Protein AF-A0AAN6XEC2-F1 (afdb_monomer)

Radius of gyration: 25.08 Å; Cα contacts (8 Å, |Δi|>4): 169; chains: 1; bounding box: 63×30×64 Å

Mean predicted aligned error: 12.64 Å

pLDDT: mean 86.91, std 15.1, range [38.84, 98.56]

Structure (mmCIF, N/CA/C/O backbone):
data_AF-A0AAN6XEC2-F1
#
_entry.id   AF-A0AAN6XEC2-F1
#
loop_
_atom_site.group_PDB
_atom_site.id
_atom_site.type_symbol
_atom_site.label_atom_id
_atom_site.label_alt_id
_atom_site.label_comp_id
_atom_site.label_asym_id
_atom_site.label_entity_id
_atom_site.label_seq_id
_atom_site.pdbx_PDB_ins_code
_atom_site.Cartn_x
_atom_site.Cartn_y
_atom_site.Cartn_z
_atom_site.occupancy
_atom_site.B_iso_or_equiv
_atom_site.auth_seq_id
_atom_site.auth_comp_id
_atom_site.auth_asym_id
_atom_site.auth_atom_id
_atom_site.pdbx_PDB_model_num
ATOM 1 N N . MET A 1 1 ? 3.730 6.482 34.274 1.00 47.56 1 MET A N 1
ATOM 2 C CA . MET A 1 1 ? 4.692 6.179 33.190 1.00 47.56 1 MET A CA 1
ATOM 3 C C . MET A 1 1 ? 5.092 4.721 33.354 1.00 47.56 1 MET A C 1
ATOM 5 O O . MET A 1 1 ? 5.354 4.364 34.498 1.00 47.56 1 MET A O 1
ATOM 9 N N . PRO A 1 2 ? 5.035 3.887 32.303 1.00 50.22 2 PRO A N 1
ATOM 10 C CA . PRO A 1 2 ? 5.751 4.164 31.057 1.00 50.22 2 PRO A CA 1
ATOM 11 C C . PRO A 1 2 ? 4.932 3.928 29.775 1.00 50.22 2 PRO A C 1
ATOM 13 O O . PRO A 1 2 ? 4.027 3.102 29.733 1.00 50.22 2 PRO A O 1
ATOM 16 N N . ALA A 1 3 ? 5.289 4.645 28.714 1.00 38.84 3 ALA A N 1
ATOM 17 C CA . ALA A 1 3 ? 5.145 4.158 27.351 1.00 38.84 3 ALA A CA 1
ATOM 18 C C . ALA A 1 3 ? 6.510 4.364 26.700 1.00 38.84 3 ALA A C 1
ATOM 20 O O . ALA A 1 3 ? 6.960 5.495 26.506 1.00 38.84 3 ALA A O 1
ATOM 21 N N . ASP A 1 4 ? 7.185 3.245 26.487 1.00 40.94 4 ASP A N 1
ATOM 22 C CA . ASP A 1 4 ? 8.509 3.167 25.907 1.00 40.94 4 ASP A CA 1
ATOM 23 C C . ASP A 1 4 ? 8.488 3.613 24.441 1.00 40.94 4 ASP A C 1
ATOM 25 O O . ASP A 1 4 ? 7.621 3.239 23.653 1.00 40.94 4 ASP A O 1
ATOM 29 N N . SER A 1 5 ? 9.489 4.423 24.108 1.00 51.41 5 SER A N 1
ATOM 30 C CA . SER A 1 5 ? 10.082 4.655 22.790 1.00 51.41 5 SER A CA 1
ATOM 31 C C . SER A 1 5 ? 9.635 3.703 21.667 1.00 51.41 5 SER A C 1
ATOM 33 O O . SER A 1 5 ? 10.275 2.686 21.407 1.00 51.41 5 SER A O 1
ATOM 35 N N . ALA A 1 6 ? 8.601 4.094 20.922 1.00 40.38 6 ALA A N 1
ATOM 36 C CA . ALA A 1 6 ? 8.284 3.534 19.613 1.00 40.38 6 ALA A CA 1
ATOM 37 C C . ALA A 1 6 ? 8.324 4.658 18.569 1.00 40.38 6 ALA A C 1
ATOM 39 O O . ALA A 1 6 ? 7.619 5.654 18.685 1.00 40.38 6 ALA A O 1
ATOM 40 N N . SER A 1 7 ? 9.213 4.491 17.589 1.00 44.72 7 SER A N 1
ATOM 41 C CA . SER A 1 7 ? 9.446 5.315 16.395 1.00 44.72 7 SER A CA 1
ATOM 42 C C . SER A 1 7 ? 8.320 6.303 16.030 1.00 44.72 7 SER A C 1
ATOM 44 O O . SER A 1 7 ? 7.180 5.915 15.777 1.00 44.72 7 SER A O 1
ATOM 46 N N . SER A 1 8 ? 8.676 7.585 15.952 1.00 54.09 8 SER A N 1
ATOM 47 C CA . SER A 1 8 ? 7.833 8.777 15.764 1.00 54.09 8 SER A CA 1
ATOM 48 C C . SER A 1 8 ? 7.129 8.907 14.399 1.00 54.09 8 SER A C 1
ATOM 50 O O . SER A 1 8 ? 6.982 10.016 13.896 1.00 54.09 8 SER A O 1
ATOM 52 N N . SER A 1 9 ? 6.737 7.806 13.750 1.00 79.81 9 SER A N 1
ATOM 53 C CA . SER A 1 9 ? 6.220 7.824 12.369 1.00 79.81 9 SER A CA 1
ATOM 54 C C . SER A 1 9 ? 4.702 7.632 12.247 1.00 79.81 9 SER A C 1
ATOM 56 O O . SER A 1 9 ? 4.203 7.488 11.128 1.00 79.81 9 SER A O 1
ATOM 58 N N . TRP A 1 10 ? 3.970 7.585 13.363 1.00 90.06 10 TRP A N 1
ATOM 59 C CA . TRP A 1 10 ? 2.506 7.609 13.356 1.00 90.06 10 TRP A CA 1
ATOM 60 C C . TRP A 1 10 ? 2.012 9.050 13.276 1.00 90.0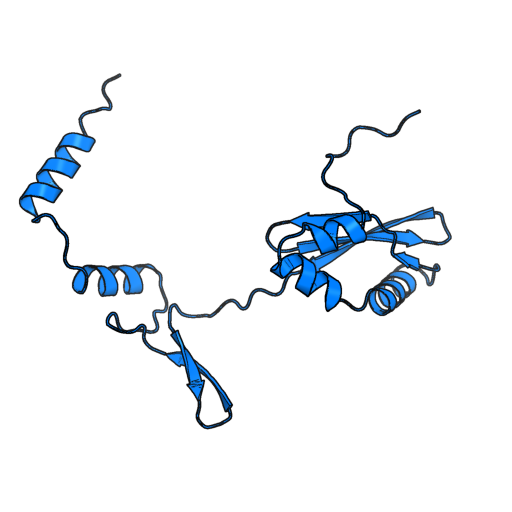6 10 TRP A C 1
ATOM 62 O O . TRP A 1 10 ? 2.517 9.919 13.984 1.00 90.06 10 TRP A O 1
ATOM 72 N N . THR A 1 11 ? 1.015 9.288 12.437 1.00 93.94 11 THR A N 1
ATOM 73 C CA . THR A 1 11 ? 0.343 10.578 12.273 1.00 93.94 11 THR A CA 1
ATOM 74 C C . THR A 1 11 ? -1.162 10.394 12.440 1.00 93.94 11 THR A C 1
ATOM 76 O O . THR A 1 11 ? -1.653 9.263 12.484 1.00 93.94 11 THR A O 1
ATOM 79 N N . THR A 1 12 ? -1.896 11.500 12.524 1.00 96.31 12 THR A N 1
ATOM 80 C CA . THR A 1 12 ? -3.363 11.489 12.423 1.00 96.31 12 THR A CA 1
ATOM 81 C C . THR A 1 12 ? -3.798 11.123 11.000 1.00 96.31 12 THR A C 1
ATOM 83 O O . THR A 1 12 ? -2.989 11.202 10.060 1.00 96.31 12 THR A O 1
ATOM 86 N N . VAL A 1 13 ? -5.064 10.730 10.814 1.00 96.50 13 VAL A N 1
ATOM 87 C CA . VAL A 1 13 ? -5.628 10.521 9.470 1.00 96.50 13 VAL A CA 1
ATOM 88 C C . VAL A 1 13 ? -5.585 11.828 8.684 1.00 96.50 13 VAL A C 1
ATOM 90 O O . VAL A 1 13 ? -5.195 11.817 7.519 1.00 96.50 13 VAL A O 1
ATOM 93 N N . ASP A 1 14 ? -5.927 12.951 9.313 1.00 97.00 14 ASP A N 1
ATOM 94 C CA . ASP A 1 14 ? -5.971 14.253 8.646 1.00 97.00 14 ASP A CA 1
ATOM 95 C C . ASP A 1 14 ? -4.590 14.689 8.146 1.00 97.00 14 ASP A C 1
ATOM 97 O O . ASP A 1 14 ? -4.438 15.009 6.962 1.00 97.00 14 ASP A O 1
ATOM 101 N N . ASP A 1 15 ? -3.560 14.613 8.993 1.00 95.88 15 ASP A N 1
ATOM 102 C CA . ASP A 1 15 ? -2.188 14.945 8.592 1.00 95.88 15 ASP A CA 1
ATOM 103 C C . ASP A 1 15 ? -1.700 14.009 7.481 1.00 95.88 15 ASP A C 1
ATOM 105 O O . ASP A 1 15 ? -1.063 14.448 6.517 1.00 95.88 15 ASP A O 1
ATOM 109 N N . PHE A 1 16 ? -2.029 12.716 7.578 1.00 94.19 16 PHE A N 1
ATOM 110 C CA . PHE A 1 16 ? -1.690 11.725 6.561 1.00 94.19 16 PHE A CA 1
ATOM 111 C C . PHE A 1 16 ? -2.360 12.029 5.213 1.00 94.19 16 PHE A C 1
ATOM 113 O O . PHE A 1 16 ? -1.714 11.921 4.171 1.00 94.19 16 PHE A O 1
ATOM 120 N N . LEU A 1 17 ? -3.633 12.428 5.205 1.00 95.50 17 LEU A N 1
ATOM 121 C CA . LEU A 1 17 ? -4.363 12.765 3.979 1.00 95.50 17 LEU A CA 1
ATOM 122 C C . LEU A 1 17 ? -3.867 14.067 3.338 1.00 95.50 17 LEU A C 1
ATOM 124 O O . LEU A 1 17 ? -3.919 14.192 2.114 1.00 95.50 17 LEU A O 1
ATOM 128 N N . GLN A 1 18 ? -3.381 15.016 4.141 1.00 93.81 18 GLN A N 1
ATOM 129 C CA . GLN A 1 18 ? -2.855 16.294 3.654 1.00 93.81 18 GLN A CA 1
ATOM 130 C C . GLN A 1 18 ? -1.415 16.193 3.137 1.00 93.81 18 GLN A C 1
ATOM 132 O O . GLN A 1 18 ? -1.078 16.821 2.134 1.00 93.81 18 GLN A O 1
ATOM 137 N N . SER A 1 19 ? -0.562 15.426 3.820 1.00 90.31 19 SER A N 1
ATOM 138 C CA . SER A 1 19 ? 0.892 15.432 3.594 1.00 90.31 19 SER A CA 1
ATOM 139 C C . SER A 1 19 ? 1.472 14.107 3.082 1.00 90.31 19 SER A C 1
ATOM 141 O O . SER A 1 19 ? 2.639 14.057 2.691 1.00 90.31 19 SER A O 1
ATOM 143 N N . GLY A 1 20 ? 0.682 13.031 3.071 1.00 86.62 20 GLY A N 1
ATOM 144 C CA . GLY A 1 20 ? 1.135 11.691 2.707 1.00 86.62 20 GLY A CA 1
ATOM 145 C C . GLY A 1 20 ? 1.420 11.495 1.215 1.00 86.62 20 GLY A C 1
ATOM 146 O O . GLY A 1 20 ? 0.937 12.221 0.346 1.00 86.62 20 GLY A O 1
ATOM 147 N N . ASP A 1 21 ? 2.186 10.443 0.900 1.00 90.56 21 ASP A N 1
ATOM 148 C CA . ASP A 1 21 ? 2.444 10.037 -0.485 1.00 90.56 21 ASP A CA 1
ATOM 149 C C . ASP A 1 21 ? 1.132 9.751 -1.235 1.00 90.56 21 ASP A C 1
ATOM 151 O O . ASP A 1 21 ? 0.258 9.027 -0.753 1.00 90.56 21 ASP A O 1
ATOM 155 N N . SER A 1 22 ? 1.015 10.260 -2.464 1.00 91.25 22 SER A N 1
ATOM 156 C CA . SER A 1 22 ? -0.215 10.161 -3.263 1.00 91.25 22 SER A CA 1
ATOM 157 C C . SER A 1 22 ? -0.721 8.725 -3.477 1.00 91.25 22 SER A C 1
ATOM 159 O O . SER A 1 22 ? -1.931 8.510 -3.601 1.00 91.25 22 SER A O 1
ATOM 161 N N . ARG A 1 23 ? 0.167 7.718 -3.513 1.00 91.38 23 ARG A N 1
ATOM 162 C CA . ARG A 1 23 ? -0.226 6.306 -3.650 1.00 91.38 23 ARG A CA 1
ATOM 163 C C . ARG A 1 23 ? -0.730 5.753 -2.325 1.00 91.38 23 ARG A C 1
ATOM 165 O O . ARG A 1 23 ? -1.707 5.003 -2.329 1.00 91.38 23 ARG A O 1
ATOM 172 N N . ALA A 1 24 ? -0.087 6.123 -1.221 1.00 92.81 24 ALA A N 1
ATOM 173 C CA . ALA A 1 24 ? -0.512 5.755 0.123 1.00 92.81 24 ALA A CA 1
ATOM 174 C C . ALA A 1 24 ? -1.879 6.374 0.453 1.00 92.81 24 ALA A C 1
ATOM 176 O O . ALA A 1 24 ? -2.800 5.645 0.817 1.00 92.81 24 ALA A O 1
ATOM 177 N N . VAL A 1 25 ? -2.059 7.675 0.206 1.00 94.88 25 VAL A N 1
ATOM 178 C CA . VAL A 1 25 ? -3.339 8.383 0.387 1.00 94.88 25 VAL A CA 1
ATOM 179 C C . VAL A 1 25 ? -4.446 7.740 -0.448 1.00 94.88 25 VAL A C 1
ATOM 181 O O . VAL A 1 25 ? -5.515 7.422 0.068 1.00 94.88 25 VAL A O 1
ATOM 184 N N . ARG A 1 26 ? -4.180 7.434 -1.725 1.00 94.50 26 ARG A N 1
ATOM 185 C CA . ARG A 1 26 ? -5.161 6.754 -2.587 1.00 94.50 26 ARG A CA 1
ATOM 186 C C . ARG A 1 26 ? -5.501 5.343 -2.101 1.00 94.50 26 ARG A C 1
ATOM 188 O O . ARG A 1 26 ? -6.646 4.918 -2.226 1.00 94.50 26 ARG A O 1
ATOM 195 N N . CYS A 1 27 ? -4.523 4.597 -1.586 1.00 94.44 27 CYS A N 1
ATOM 196 C CA . CYS A 1 27 ? -4.757 3.283 -0.984 1.00 94.44 27 CYS A CA 1
ATOM 197 C C . CYS A 1 27 ? -5.663 3.406 0.247 1.00 94.44 27 CYS A C 1
ATOM 199 O O . CYS A 1 27 ? -6.665 2.699 0.344 1.00 94.44 27 CYS A O 1
ATOM 201 N N . PHE A 1 28 ? -5.363 4.360 1.130 1.00 95.94 28 PHE A N 1
ATOM 202 C CA . PHE A 1 28 ? -6.156 4.640 2.321 1.00 95.94 28 PHE A CA 1
ATOM 203 C C . PHE A 1 28 ? -7.603 4.999 1.971 1.00 95.94 28 PHE A C 1
ATOM 205 O O . PHE A 1 28 ? -8.520 4.388 2.507 1.00 95.94 28 PHE A O 1
ATOM 212 N N . GLN A 1 29 ? -7.812 5.922 1.027 1.00 95.38 29 GLN A N 1
ATOM 213 C CA . GLN A 1 29 ? -9.146 6.359 0.593 1.00 95.38 29 GLN A CA 1
ATOM 214 C C . GLN A 1 29 ? -9.966 5.240 -0.062 1.00 95.38 29 GLN A C 1
ATOM 216 O O . GLN A 1 29 ? -11.186 5.218 0.049 1.00 95.38 29 GLN A O 1
ATOM 221 N N . ARG A 1 30 ? -9.312 4.305 -0.763 1.00 94.50 30 ARG A N 1
ATOM 222 C CA . ARG A 1 30 ? -9.986 3.150 -1.383 1.00 94.50 30 ARG A CA 1
ATOM 223 C C . ARG A 1 30 ? -10.282 2.024 -0.398 1.00 94.50 30 ARG A C 1
ATOM 225 O O . ARG A 1 30 ? -11.071 1.137 -0.721 1.00 94.50 30 ARG A O 1
ATOM 232 N N . THR A 1 31 ? -9.616 2.014 0.751 1.00 95.31 31 THR A N 1
ATOM 233 C CA . THR A 1 31 ? -9.794 0.977 1.762 1.00 95.31 31 THR A CA 1
ATOM 234 C C . THR A 1 31 ? -11.091 1.234 2.515 1.00 95.31 31 THR A C 1
ATOM 236 O O . THR A 1 31 ? -11.274 2.287 3.117 1.00 95.31 31 THR A O 1
ATOM 239 N N . GLN A 1 32 ? -11.992 0.253 2.509 1.00 96.12 32 GLN A N 1
ATOM 240 C CA . GLN A 1 32 ? -13.208 0.294 3.317 1.00 96.12 32 GLN A CA 1
ATOM 241 C C . GLN A 1 32 ? -12.871 -0.118 4.752 1.00 96.12 32 GLN A C 1
ATOM 243 O O . GLN A 1 32 ? -12.924 -1.298 5.098 1.00 96.12 32 GLN A O 1
ATOM 248 N N . TRP A 1 33 ? -12.473 0.852 5.574 1.00 96.56 33 TRP A N 1
ATOM 249 C CA . TRP A 1 33 ? -12.016 0.600 6.944 1.00 96.56 33 TRP A CA 1
ATOM 250 C C . TRP A 1 33 ? -13.093 -0.034 7.831 1.00 96.56 33 TRP A C 1
ATOM 252 O O . TRP A 1 33 ? -12.762 -0.910 8.621 1.00 96.56 33 TRP A O 1
ATOM 262 N N . ASP A 1 34 ? -14.368 0.303 7.632 1.00 96.38 34 ASP A N 1
ATOM 263 C CA . ASP A 1 34 ? -15.473 -0.301 8.389 1.00 96.38 34 ASP A CA 1
ATOM 264 C C . ASP A 1 34 ? -15.611 -1.801 8.092 1.00 96.38 34 ASP A C 1
ATOM 266 O O . ASP A 1 34 ? -15.747 -2.619 8.999 1.00 96.38 34 ASP A O 1
ATOM 270 N N . GLN A 1 35 ? -15.487 -2.194 6.819 1.00 97.44 35 GLN A N 1
ATOM 271 C CA . GLN A 1 35 ? -15.479 -3.608 6.427 1.00 97.44 35 GLN A CA 1
ATOM 272 C C . GLN A 1 35 ? -14.238 -4.332 6.957 1.00 97.44 35 GLN A C 1
ATOM 274 O O . GLN A 1 35 ? -14.320 -5.491 7.361 1.00 97.44 35 GLN A O 1
ATOM 279 N N . LEU A 1 36 ? -13.089 -3.651 7.003 1.00 97.25 36 LEU A N 1
ATOM 280 C CA . LEU A 1 36 ? -11.883 -4.196 7.621 1.00 97.25 36 LEU A CA 1
ATOM 281 C C . LEU A 1 36 ? -12.099 -4.443 9.122 1.00 97.25 36 LEU A C 1
ATOM 283 O O . LEU A 1 36 ? -11.725 -5.510 9.604 1.00 97.25 36 LEU A O 1
ATOM 287 N N . CYS A 1 37 ? -12.743 -3.517 9.839 1.00 97.50 37 CYS A N 1
ATOM 288 C CA . CYS A 1 37 ? -13.124 -3.707 11.240 1.00 97.50 37 CYS A CA 1
ATOM 289 C C . CYS A 1 37 ? -14.075 -4.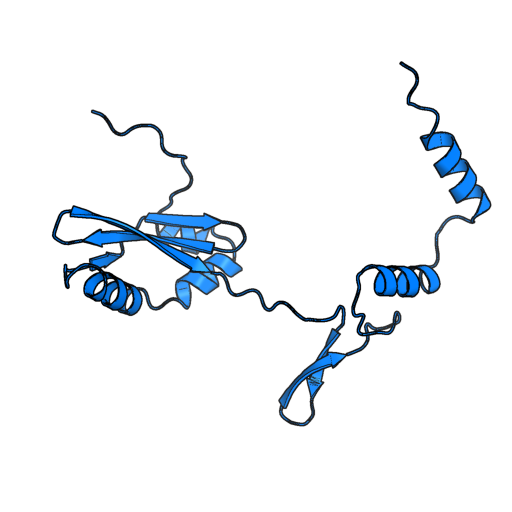893 11.425 1.00 97.50 37 CYS A C 1
ATOM 291 O O . CYS A 1 37 ? -13.890 -5.658 12.365 1.00 97.50 37 CYS A O 1
ATOM 293 N N . LEU A 1 38 ? -15.041 -5.106 10.524 1.00 97.81 38 LEU A N 1
ATOM 294 C CA . LEU A 1 38 ? -15.915 -6.287 10.574 1.00 97.81 38 LEU A CA 1
ATOM 295 C C . LEU A 1 38 ? -15.121 -7.593 10.433 1.00 97.81 38 LEU A C 1
ATOM 297 O O . LEU A 1 38 ? -15.337 -8.539 11.189 1.00 97.81 38 LEU A O 1
ATOM 301 N N . VAL A 1 39 ? -14.166 -7.646 9.500 1.00 97.81 39 VAL A N 1
ATOM 302 C CA . VAL A 1 39 ? -13.280 -8.812 9.338 1.00 97.81 39 VAL A CA 1
ATOM 303 C C . VAL A 1 39 ? -12.411 -9.018 10.580 1.00 97.81 39 VAL A C 1
ATOM 305 O O . VAL A 1 39 ? -12.289 -10.144 11.058 1.00 97.81 39 VAL A O 1
ATOM 308 N N . ALA A 1 40 ? -11.830 -7.944 11.117 1.00 97.94 40 ALA A N 1
ATOM 309 C CA . ALA A 1 40 ? -10.992 -7.995 12.310 1.00 97.94 40 ALA A CA 1
ATOM 310 C C . ALA A 1 40 ? -11.787 -8.438 13.549 1.00 97.94 40 ALA A C 1
ATOM 312 O O . ALA A 1 40 ? -11.318 -9.291 14.294 1.00 97.94 40 ALA A O 1
ATOM 313 N N . SER A 1 41 ? -13.008 -7.929 13.720 1.00 98.31 41 SER A N 1
ATOM 314 C CA . SER A 1 41 ? -13.944 -8.338 14.771 1.00 98.31 41 SER A CA 1
ATOM 315 C C . SER A 1 41 ? -14.262 -9.829 14.680 1.00 98.31 41 SER A C 1
ATOM 317 O O . SER A 1 41 ? -14.064 -10.561 15.647 1.00 98.31 41 SER A O 1
ATOM 319 N N . ASN A 1 42 ? -14.645 -10.321 13.498 1.00 98.12 42 ASN A N 1
ATOM 320 C CA . ASN A 1 42 ? -14.913 -11.746 13.285 1.00 98.12 42 ASN A CA 1
ATOM 321 C C . ASN A 1 42 ? -13.689 -12.627 13.579 1.00 98.12 42 ASN A C 1
ATOM 323 O O . ASN A 1 42 ? -13.832 -13.723 14.115 1.00 98.12 42 ASN A O 1
ATOM 327 N N . ALA A 1 43 ? -12.486 -12.150 13.251 1.00 97.81 43 ALA A N 1
ATOM 328 C CA . ALA A 1 43 ? -11.240 -12.851 13.551 1.00 97.81 43 ALA A CA 1
ATOM 329 C C . ALA A 1 43 ? -10.859 -12.801 15.042 1.00 97.81 43 ALA A C 1
ATOM 331 O O . ALA A 1 43 ? -10.142 -13.682 15.511 1.00 97.81 43 ALA A O 1
ATOM 332 N N . ASN A 1 44 ? -11.334 -11.796 15.781 1.00 97.19 44 ASN A N 1
ATOM 333 C CA . ASN A 1 44 ? -11.042 -11.577 17.195 1.00 97.19 44 ASN A CA 1
ATOM 334 C C . ASN A 1 44 ? -12.259 -11.896 18.079 1.00 97.19 44 ASN A C 1
ATOM 336 O O . ASN A 1 44 ? -12.683 -11.083 18.897 1.00 97.19 44 ASN A O 1
ATOM 340 N N . CYS A 1 45 ? -12.861 -13.074 17.879 1.00 97.12 45 CYS A N 1
ATOM 341 C CA . CYS A 1 45 ? -13.975 -13.587 18.690 1.00 97.12 45 CYS A CA 1
ATOM 342 C C . CYS A 1 45 ? -15.197 -12.649 18.775 1.00 97.12 45 CYS A C 1
ATOM 344 O O . CYS A 1 45 ? -15.867 -12.602 19.805 1.00 97.12 45 CYS A O 1
ATOM 346 N N . HIS A 1 46 ? -15.494 -11.918 17.698 1.00 97.00 46 HIS A N 1
ATOM 347 C CA . HIS A 1 46 ? -16.583 -10.936 17.612 1.00 97.00 46 HIS A CA 1
ATOM 348 C C . HIS A 1 46 ? -16.470 -9.759 18.593 1.00 97.00 46 HIS A C 1
ATOM 350 O O . HIS A 1 46 ? -17.468 -9.098 18.875 1.00 97.00 46 HIS A O 1
ATOM 356 N N . LEU A 1 47 ? -15.267 -9.457 19.093 1.00 97.75 47 LEU A N 1
ATOM 357 C CA . LEU A 1 47 ? -15.035 -8.225 19.847 1.00 97.75 47 LEU A CA 1
ATOM 358 C C . LEU A 1 47 ? -15.277 -7.011 18.946 1.00 97.75 47 LEU A C 1
ATOM 360 O O . LEU A 1 47 ? -14.850 -6.997 17.786 1.00 97.75 47 LEU A O 1
ATOM 364 N N . GLU A 1 48 ? -15.962 -5.991 19.465 1.00 97.94 48 GLU A N 1
ATOM 365 C CA . GLU A 1 48 ? -16.214 -4.765 18.703 1.00 97.94 48 GLU A CA 1
ATOM 366 C C . GLU A 1 48 ? -14.885 -4.104 18.344 1.00 97.94 48 GLU A C 1
ATOM 368 O O . GLU A 1 48 ? -13.994 -4.014 19.184 1.00 97.94 48 GLU A O 1
ATOM 373 N N . CYS A 1 49 ? -14.746 -3.663 17.093 1.00 98.38 49 CYS A N 1
ATOM 374 C CA . CYS A 1 49 ? -13.500 -3.137 16.545 1.00 98.38 49 CYS A CA 1
ATOM 375 C C . CYS A 1 49 ? -13.692 -1.699 16.060 1.00 98.38 49 CYS A C 1
ATOM 377 O O . CYS A 1 49 ? -14.556 -1.433 15.225 1.00 98.38 49 CYS A O 1
ATOM 379 N N . THR A 1 50 ? -12.825 -0.794 16.511 1.00 97.81 50 THR A N 1
ATOM 380 C CA . THR A 1 50 ? -12.786 0.607 16.079 1.00 97.81 50 THR A CA 1
ATOM 381 C C . THR A 1 50 ? -11.451 0.913 15.413 1.00 97.81 50 THR A C 1
ATOM 383 O O . THR A 1 50 ? -10.388 0.660 15.978 1.00 97.81 50 THR A O 1
ATOM 386 N N . ALA A 1 51 ? -11.487 1.481 14.205 1.00 97.50 51 ALA A N 1
ATOM 387 C CA . ALA A 1 51 ? -10.285 1.972 13.543 1.00 97.50 51 ALA A CA 1
ATOM 388 C C . ALA A 1 51 ? -9.924 3.350 14.101 1.00 97.50 51 ALA A C 1
ATOM 390 O O . ALA A 1 51 ? -10.644 4.327 13.886 1.00 97.50 51 ALA A O 1
ATOM 391 N N . LEU A 1 52 ? -8.800 3.430 14.803 1.00 97.19 52 LEU A N 1
ATOM 392 C CA . LEU A 1 52 ? -8.341 4.661 15.423 1.00 97.19 52 LEU A CA 1
ATOM 393 C C . LEU A 1 52 ? -7.755 5.632 14.391 1.00 97.19 52 LEU A C 1
ATOM 395 O O . LEU A 1 52 ? -7.596 5.319 13.207 1.00 97.19 52 LEU A O 1
ATOM 399 N N . ASP A 1 53 ? -7.449 6.839 14.851 1.00 96.56 53 ASP A N 1
ATOM 400 C CA . ASP A 1 53 ? -6.925 7.921 14.019 1.00 96.56 53 ASP A CA 1
ATOM 401 C C . ASP A 1 53 ? -5.427 7.765 13.689 1.00 96.56 53 ASP A C 1
ATOM 403 O O . ASP A 1 53 ? -4.899 8.434 12.808 1.00 96.56 53 ASP A O 1
ATOM 407 N N . GLN A 1 54 ? -4.715 6.850 14.356 1.00 96.69 54 GLN A N 1
ATOM 408 C CA . GLN A 1 54 ? -3.288 6.658 14.105 1.00 96.69 54 GLN A CA 1
ATOM 409 C C . GLN A 1 54 ? -3.052 5.876 12.811 1.00 96.69 54 GLN A C 1
ATOM 411 O O . GLN A 1 54 ? -3.412 4.698 12.680 1.00 96.69 54 GLN A O 1
ATOM 416 N N . VAL A 1 55 ? -2.369 6.532 11.877 1.00 96.12 55 VAL A N 1
ATOM 417 C CA . VAL A 1 55 ? -1.976 5.991 10.578 1.00 96.12 55 VAL A CA 1
ATOM 418 C C . VAL A 1 55 ? -0.473 6.126 10.401 1.00 96.12 55 VAL A C 1
ATOM 420 O O . VAL A 1 55 ? 0.159 7.072 10.860 1.00 96.12 55 VAL A O 1
ATOM 423 N N . THR A 1 56 ? 0.122 5.168 9.709 1.00 94.81 56 THR A N 1
ATOM 424 C CA . THR A 1 56 ? 1.466 5.314 9.163 1.00 94.81 56 THR A CA 1
ATOM 425 C C . THR A 1 56 ? 1.528 4.662 7.791 1.00 94.81 56 THR A C 1
ATOM 427 O O . THR A 1 56 ? 0.679 3.846 7.420 1.00 94.81 56 THR A O 1
ATOM 430 N N . SER A 1 57 ? 2.531 5.016 6.999 1.00 92.19 57 SER A N 1
ATOM 431 C CA . SER A 1 57 ? 2.757 4.368 5.713 1.00 92.19 57 SER A CA 1
ATOM 432 C C . SER A 1 57 ? 4.234 4.109 5.485 1.00 92.19 57 SER A C 1
ATOM 434 O O . SER A 1 57 ? 5.101 4.845 5.946 1.00 92.19 57 SER A O 1
ATOM 436 N N . GLY A 1 58 ? 4.507 3.030 4.764 1.00 84.38 58 GLY A N 1
ATOM 437 C CA . GLY A 1 58 ? 5.819 2.728 4.214 1.00 84.38 58 GLY A CA 1
ATOM 438 C C . GLY A 1 58 ? 5.713 2.537 2.707 1.00 84.38 58 GLY A C 1
ATOM 439 O O . GLY A 1 58 ? 4.627 2.604 2.137 1.00 84.38 58 GLY A O 1
ATOM 440 N N . LEU A 1 59 ? 6.837 2.213 2.064 1.00 80.94 59 LEU A N 1
ATOM 441 C CA . LEU A 1 59 ? 6.972 2.164 0.600 1.00 80.94 59 LEU A CA 1
ATOM 442 C C . LEU A 1 59 ? 5.789 1.505 -0.140 1.00 80.94 59 LEU A C 1
ATOM 444 O O . LEU A 1 59 ? 5.352 2.002 -1.173 1.00 80.94 59 LEU A O 1
ATOM 448 N N . ASN A 1 60 ? 5.280 0.384 0.378 1.00 88.44 60 ASN A N 1
ATOM 449 C CA . ASN A 1 60 ? 4.210 -0.386 -0.262 1.00 88.44 60 ASN A CA 1
ATOM 450 C C . ASN A 1 60 ? 3.028 -0.690 0.666 1.00 88.44 60 ASN A C 1
ATOM 452 O O . ASN A 1 60 ? 2.212 -1.541 0.324 1.00 88.44 60 ASN A O 1
ATOM 456 N N . ASN A 1 61 ? 2.934 -0.057 1.837 1.00 92.06 61 ASN A N 1
ATOM 457 C CA . ASN A 1 61 ? 1.892 -0.377 2.812 1.00 92.06 61 ASN A CA 1
ATOM 458 C C . ASN A 1 61 ? 1.323 0.882 3.457 1.00 92.06 61 ASN A C 1
ATOM 460 O O . ASN A 1 61 ? 2.069 1.796 3.796 1.00 92.06 61 ASN A O 1
ATOM 464 N N . VAL A 1 62 ? 0.019 0.862 3.695 1.00 94.94 62 VAL A N 1
ATOM 465 C CA . VAL A 1 62 ? -0.676 1.750 4.626 1.00 94.94 62 VAL A CA 1
ATOM 466 C C . VAL A 1 62 ? -1.019 0.929 5.859 1.00 94.94 62 VAL A C 1
ATOM 468 O O . VAL A 1 62 ? -1.458 -0.215 5.734 1.00 94.94 62 VAL A O 1
ATOM 471 N N . VAL A 1 63 ? -0.793 1.482 7.043 1.00 95.75 63 VAL A N 1
ATOM 472 C CA . VAL A 1 63 ? -1.088 0.824 8.313 1.00 95.75 63 VAL A CA 1
ATOM 473 C C . VAL A 1 63 ? -1.969 1.738 9.147 1.00 95.75 63 VAL A C 1
ATOM 475 O O . VAL A 1 63 ? -1.640 2.908 9.319 1.00 95.75 63 VAL A O 1
ATOM 478 N N . ARG A 1 64 ? -3.068 1.202 9.677 1.00 96.56 64 ARG A N 1
ATOM 479 C CA . ARG A 1 64 ? -3.961 1.908 10.603 1.00 96.56 64 ARG A CA 1
ATOM 480 C C . ARG A 1 64 ? -4.105 1.114 11.893 1.00 96.56 64 ARG A C 1
ATOM 482 O O . ARG A 1 64 ? -4.171 -0.116 11.854 1.00 96.56 64 ARG A O 1
ATOM 489 N N . LEU A 1 65 ? -4.120 1.806 13.025 1.00 97.44 65 LEU A N 1
ATOM 490 C CA . LEU A 1 65 ? -4.310 1.180 14.328 1.00 97.44 65 LEU A CA 1
ATOM 491 C C . LEU A 1 65 ? -5.793 0.845 14.548 1.00 97.44 65 LEU A C 1
ATOM 493 O O . LEU A 1 65 ? -6.668 1.655 14.251 1.00 97.44 65 LEU A O 1
ATOM 497 N N . LEU A 1 66 ? -6.065 -0.348 15.065 1.00 98.19 66 LEU A N 1
ATOM 498 C CA . LEU A 1 66 ? -7.381 -0.805 15.498 1.00 98.19 66 LEU A CA 1
ATOM 499 C C . LEU A 1 66 ? -7.364 -1.004 17.011 1.00 98.19 66 LEU A C 1
ATOM 501 O O . LEU A 1 66 ? -6.359 -1.463 17.556 1.00 98.19 66 LEU A O 1
ATOM 505 N N . GLU A 1 67 ? -8.479 -0.716 17.665 1.00 98.25 67 GLU A N 1
ATOM 506 C CA . GLU A 1 67 ? -8.707 -1.002 19.079 1.00 98.25 67 GLU A CA 1
ATOM 507 C C . GLU A 1 67 ? -10.002 -1.793 19.237 1.00 98.25 67 GLU A C 1
ATOM 509 O O . GLU A 1 67 ? -10.999 -1.508 18.566 1.00 98.25 67 GLU A O 1
ATOM 514 N N . PHE A 1 68 ? -9.962 -2.806 20.097 1.00 98.56 68 PHE A N 1
ATOM 515 C CA . PHE A 1 68 ? -11.105 -3.658 20.391 1.00 98.56 68 PHE A CA 1
ATOM 516 C C . PHE A 1 68 ? -11.736 -3.308 21.739 1.00 98.56 68 PHE A C 1
ATOM 518 O O . PHE A 1 68 ? -11.116 -2.661 22.584 1.00 98.56 68 PHE A O 1
ATOM 525 N N . SER A 1 69 ? -12.963 -3.776 21.972 1.00 98.06 69 SER A N 1
ATOM 526 C CA . SER A 1 69 ? -13.700 -3.551 23.226 1.00 98.06 69 SER A CA 1
ATOM 527 C C . SER A 1 69 ? -12.990 -4.072 24.485 1.00 98.06 69 SER A C 1
ATOM 529 O O . SER A 1 69 ? -13.254 -3.587 25.582 1.00 98.06 69 SER A O 1
ATOM 531 N N . ASP A 1 70 ? -12.081 -5.040 24.347 1.00 97.81 70 ASP A N 1
ATOM 532 C CA . ASP A 1 70 ? -11.231 -5.553 25.431 1.00 97.81 70 ASP A CA 1
ATOM 533 C C . ASP A 1 70 ? -9.935 -4.742 25.634 1.00 97.81 70 ASP A C 1
ATOM 535 O O . ASP A 1 70 ? -9.074 -5.139 26.416 1.00 97.81 70 ASP A O 1
ATOM 539 N N . GLN A 1 71 ? -9.800 -3.604 24.941 1.00 97.19 71 GLN A N 1
ATOM 540 C CA . GLN A 1 71 ? -8.633 -2.713 24.926 1.00 97.19 71 GLN A CA 1
ATOM 541 C C . GLN A 1 71 ? -7.391 -3.301 24.239 1.00 97.19 71 GLN A C 1
ATOM 543 O O . GLN A 1 71 ? -6.328 -2.670 24.231 1.00 97.19 71 GLN A O 1
ATOM 548 N N . SER A 1 72 ? -7.496 -4.481 23.618 1.00 97.44 72 SER A N 1
ATOM 549 C CA . SER A 1 72 ? -6.434 -4.988 22.754 1.00 97.44 72 SER A CA 1
ATOM 550 C C . SER A 1 72 ? -6.319 -4.134 21.486 1.00 97.44 72 SER A C 1
ATOM 552 O O . SER A 1 72 ? -7.287 -3.531 21.016 1.00 97.44 72 SER A O 1
ATOM 554 N N . ARG A 1 73 ? -5.106 -4.048 20.924 1.00 97.44 73 ARG A N 1
ATOM 555 C CA . ARG A 1 73 ? -4.817 -3.223 19.742 1.00 97.44 73 ARG A CA 1
ATOM 556 C C . ARG A 1 73 ? -4.128 -4.015 18.654 1.00 97.44 73 ARG A C 1
ATOM 558 O O . ARG A 1 73 ? -3.131 -4.688 18.917 1.00 97.44 73 ARG A O 1
ATOM 565 N N . TRP A 1 74 ? -4.622 -3.901 17.425 1.00 97.81 74 TRP A N 1
ATOM 566 C CA . TRP A 1 74 ? -4.033 -4.535 16.242 1.00 97.81 74 TRP A CA 1
ATOM 567 C C . TRP A 1 74 ? -3.598 -3.482 15.222 1.00 97.81 74 TRP A C 1
ATOM 569 O O . TRP A 1 74 ? -4.189 -2.412 15.121 1.00 97.81 74 TRP A O 1
ATOM 579 N N . ALA A 1 75 ? -2.579 -3.794 14.421 1.00 96.44 75 ALA A N 1
ATOM 580 C CA . ALA A 1 75 ? -2.157 -2.957 13.301 1.00 96.44 75 ALA A CA 1
ATOM 581 C C . ALA A 1 75 ? -2.674 -3.547 11.982 1.00 96.44 75 ALA A C 1
ATOM 583 O O . ALA A 1 75 ? -2.183 -4.574 11.507 1.00 96.44 75 ALA A O 1
ATOM 584 N N . ALA A 1 76 ? -3.654 -2.888 11.367 1.00 96.62 76 ALA A N 1
ATOM 585 C CA . ALA A 1 76 ? -4.202 -3.291 10.080 1.00 96.62 76 ALA A CA 1
ATOM 586 C C . ALA A 1 76 ? -3.285 -2.833 8.945 1.00 96.62 76 ALA A C 1
ATOM 588 O O . ALA A 1 76 ? -3.196 -1.639 8.661 1.00 96.62 76 ALA A O 1
ATOM 589 N N . ARG A 1 77 ? -2.610 -3.775 8.278 1.00 95.50 77 ARG A N 1
ATOM 590 C CA . ARG A 1 77 ? -1.706 -3.495 7.153 1.00 95.50 77 ARG A CA 1
ATOM 591 C C . ARG A 1 77 ? -2.392 -3.748 5.814 1.00 95.50 77 ARG A C 1
ATOM 593 O O . ARG A 1 77 ? -2.714 -4.888 5.489 1.00 95.50 77 ARG A O 1
ATOM 600 N N . VAL A 1 78 ? -2.505 -2.705 5.000 1.00 94.94 78 VAL A N 1
ATOM 601 C CA . VAL A 1 78 ? -3.056 -2.756 3.643 1.00 94.94 78 VAL A CA 1
ATOM 602 C C . VAL A 1 78 ? -1.952 -2.497 2.627 1.00 94.94 78 VAL A C 1
ATOM 604 O O . VAL A 1 78 ? -1.258 -1.480 2.679 1.00 94.94 78 VAL A O 1
ATOM 607 N N . GLN A 1 79 ? -1.783 -3.416 1.680 1.00 93.06 79 GLN A N 1
ATOM 608 C CA . GLN A 1 79 ? -0.775 -3.276 0.638 1.00 93.06 79 GLN A CA 1
ATOM 609 C C . GLN A 1 79 ? -1.231 -2.260 -0.418 1.00 93.06 79 GLN A C 1
ATOM 611 O O . GLN A 1 79 ? -2.282 -2.412 -1.039 1.00 93.06 79 GLN A O 1
ATOM 616 N N . ILE A 1 80 ? -0.397 -1.251 -0.676 1.00 91.25 80 ILE A N 1
ATOM 617 C CA . ILE A 1 80 ? -0.550 -0.340 -1.811 1.00 91.25 80 ILE A CA 1
ATOM 618 C C . ILE A 1 80 ? -0.317 -1.186 -3.062 1.00 91.25 80 ILE A C 1
ATOM 620 O O . ILE A 1 80 ? 0.822 -1.531 -3.381 1.00 91.25 80 ILE A O 1
ATOM 624 N N . THR A 1 81 ? -1.395 -1.580 -3.743 1.00 74.00 81 THR A N 1
ATOM 625 C CA . THR A 1 81 ? -1.333 -2.503 -4.884 1.00 74.00 81 THR A CA 1
ATOM 626 C C . THR A 1 81 ? -0.276 -2.047 -5.889 1.00 74.00 81 THR A C 1
ATOM 628 O O . THR A 1 81 ? -0.392 -0.974 -6.487 1.00 74.00 81 THR A O 1
ATOM 631 N N . SER A 1 82 ? 0.760 -2.863 -6.077 1.00 66.62 82 SER A N 1
ATOM 632 C CA . SER A 1 82 ? 1.728 -2.713 -7.158 1.00 66.62 82 SER A CA 1
ATOM 633 C C . SER A 1 82 ? 1.399 -3.751 -8.218 1.00 66.62 82 SER A C 1
ATOM 635 O O . SER A 1 82 ? 1.543 -4.949 -7.965 1.00 66.62 82 SER A O 1
ATOM 637 N N . ILE A 1 83 ? 0.977 -3.318 -9.402 1.00 71.25 83 ILE A N 1
ATOM 638 C CA . ILE A 1 83 ? 0.943 -4.223 -10.550 1.00 71.25 83 ILE A CA 1
ATOM 639 C C . ILE A 1 83 ? 2.401 -4.561 -10.867 1.00 71.25 83 ILE A C 1
ATOM 641 O O . ILE A 1 83 ? 3.176 -3.686 -11.254 1.00 71.25 83 ILE A O 1
ATOM 645 N N . ARG A 1 84 ? 2.790 -5.820 -10.651 1.00 72.69 84 ARG A N 1
ATOM 646 C CA . ARG A 1 84 ? 4.057 -6.347 -11.154 1.00 72.69 84 ARG A CA 1
ATOM 647 C C . ARG A 1 84 ? 3.799 -6.903 -12.539 1.00 72.69 84 ARG A C 1
ATOM 649 O O . ARG A 1 84 ? 3.042 -7.854 -12.701 1.00 72.69 84 ARG A O 1
ATOM 656 N N . LEU A 1 85 ? 4.398 -6.262 -13.529 1.00 83.94 85 LEU A N 1
ATOM 657 C CA . LEU A 1 85 ? 4.310 -6.697 -14.911 1.00 83.94 85 LEU A CA 1
ATOM 658 C C . LEU A 1 85 ? 5.363 -7.790 -15.144 1.00 83.94 85 LEU A C 1
ATOM 660 O O . LEU A 1 85 ? 6.493 -7.630 -14.681 1.00 83.94 85 LEU A O 1
ATOM 664 N N . PRO A 1 86 ? 5.016 -8.896 -15.827 1.00 87.81 86 PRO A N 1
ATOM 665 C CA . PRO A 1 86 ? 5.929 -10.025 -16.014 1.00 87.81 86 PRO A CA 1
ATOM 666 C C . PRO A 1 86 ? 7.122 -9.703 -16.922 1.00 87.81 86 PRO A C 1
ATOM 668 O O . PRO A 1 86 ? 8.142 -10.375 -16.835 1.00 87.81 86 PRO A O 1
ATOM 671 N N . LYS A 1 87 ? 7.001 -8.685 -17.784 1.00 93.56 87 LYS A N 1
ATOM 672 C CA . LYS A 1 87 ? 8.037 -8.270 -18.737 1.00 93.56 87 LYS A CA 1
ATOM 673 C C . LYS A 1 87 ? 8.280 -6.765 -18.665 1.00 93.56 87 LYS A C 1
ATOM 675 O O . LYS A 1 87 ? 7.403 -5.995 -18.269 1.00 93.56 87 LYS A O 1
ATOM 680 N N . ILE A 1 88 ? 9.454 -6.339 -19.113 1.00 94.19 88 ILE A N 1
ATOM 681 C CA . ILE A 1 88 ? 9.820 -4.931 -19.278 1.00 94.19 88 ILE A CA 1
ATOM 682 C C . ILE A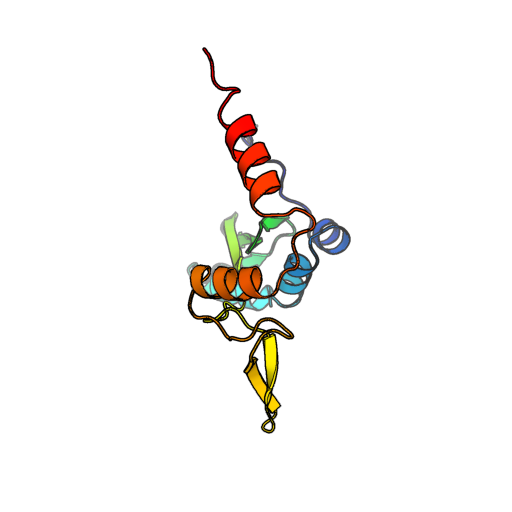 1 88 ? 9.306 -4.466 -20.644 1.00 94.19 88 ILE A C 1
ATOM 684 O O . ILE A 1 88 ? 9.808 -4.890 -21.683 1.00 94.19 88 ILE A O 1
ATOM 688 N N . GLY A 1 89 ? 8.289 -3.607 -20.653 1.00 92.38 89 GLY A N 1
ATOM 689 C CA . GLY A 1 89 ? 7.620 -3.161 -21.874 1.00 92.38 89 GLY A CA 1
ATOM 690 C C . GLY A 1 89 ? 6.728 -1.943 -21.652 1.00 92.38 89 GLY A C 1
ATOM 691 O O . GLY A 1 89 ? 6.598 -1.441 -20.536 1.00 92.38 89 GLY A O 1
ATOM 692 N N . LYS A 1 90 ? 6.099 -1.465 -22.727 1.00 93.31 90 LYS A N 1
ATOM 693 C CA . LYS A 1 90 ? 5.076 -0.413 -22.673 1.00 93.31 90 LYS A CA 1
ATOM 694 C C . LYS A 1 90 ? 3.709 -1.041 -22.399 1.00 93.31 90 LYS A C 1
ATOM 696 O O . LYS A 1 90 ? 3.383 -2.059 -22.995 1.00 93.31 90 LYS A O 1
ATOM 701 N N . ILE A 1 91 ? 2.873 -0.409 -21.576 1.00 91.88 91 ILE A N 1
ATOM 702 C CA . ILE A 1 91 ? 1.461 -0.801 -21.447 1.00 91.88 91 ILE A CA 1
ATOM 703 C C . ILE A 1 91 ? 0.690 -0.275 -22.667 1.00 91.88 91 ILE A C 1
ATOM 705 O O . ILE A 1 91 ? 0.685 0.930 -22.932 1.00 91.88 91 ILE A O 1
ATOM 709 N N . VAL A 1 92 ? 0.048 -1.172 -23.411 1.00 92.00 92 VAL A N 1
ATOM 71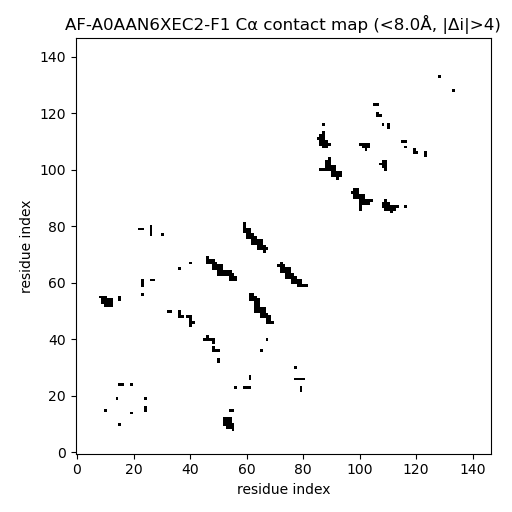0 C CA . VAL A 1 92 ? -0.751 -0.864 -24.605 1.00 92.00 92 VAL A CA 1
ATOM 711 C C . VAL A 1 92 ? -2.180 -1.343 -24.382 1.00 92.00 92 VAL A C 1
ATOM 713 O O . VAL A 1 92 ? -2.394 -2.425 -23.845 1.00 92.00 92 VAL A O 1
ATOM 716 N N . ARG A 1 93 ? -3.169 -0.538 -24.779 1.00 91.06 93 ARG A N 1
ATOM 717 C CA . ARG A 1 93 ? -4.576 -0.949 -24.751 1.00 91.06 93 ARG A CA 1
ATOM 718 C C . ARG A 1 93 ? -4.885 -1.780 -25.997 1.00 91.06 93 ARG A C 1
ATOM 720 O O . ARG A 1 93 ? -4.602 -1.321 -27.104 1.00 91.06 93 ARG A O 1
ATOM 727 N N . ASN A 1 94 ? -5.447 -2.972 -25.827 1.00 91.19 94 ASN A N 1
ATOM 728 C CA . ASN A 1 94 ? -5.844 -3.828 -26.944 1.00 91.19 94 ASN A CA 1
ATOM 729 C C . ASN A 1 94 ? -7.222 -3.412 -27.505 1.00 91.19 94 ASN A C 1
ATOM 731 O O . ASN A 1 94 ? -7.910 -2.550 -26.948 1.00 91.19 94 ASN A O 1
ATOM 735 N N . ARG A 1 95 ? -7.623 -3.998 -28.642 1.00 92.12 95 ARG A N 1
ATOM 736 C CA . ARG A 1 95 ? -8.890 -3.660 -29.327 1.00 92.12 95 ARG A CA 1
ATOM 737 C C . ARG A 1 95 ? -10.132 -4.063 -28.532 1.00 92.12 95 ARG A C 1
ATOM 739 O O . ARG A 1 95 ? -11.174 -3.439 -28.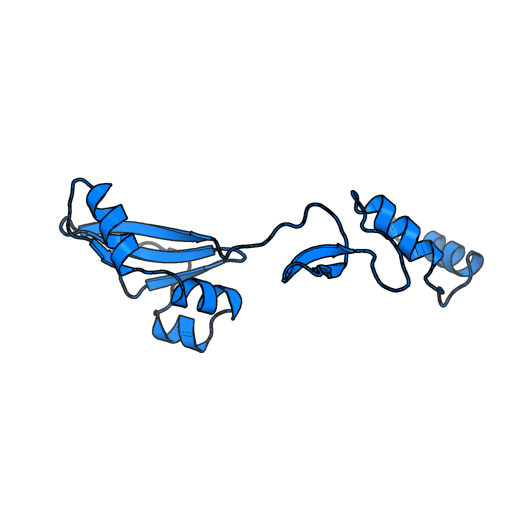684 1.00 92.12 95 ARG A O 1
ATOM 746 N N . GLU A 1 96 ? -9.997 -5.061 -27.669 1.00 92.44 96 GLU A N 1
ATOM 747 C CA . GLU A 1 96 ? -11.059 -5.574 -26.800 1.00 92.44 96 GLU A CA 1
ATOM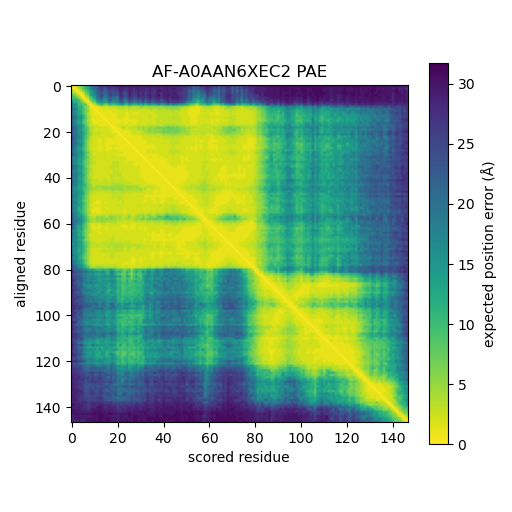 748 C C . GLU A 1 96 ? -11.200 -4.752 -25.503 1.00 92.44 96 GLU A C 1
ATOM 750 O O . GLU A 1 96 ? -12.068 -5.016 -24.678 1.00 92.44 96 GLU A O 1
ATOM 755 N N . GLY A 1 97 ? -10.372 -3.715 -25.322 1.00 88.62 97 GLY A N 1
ATOM 756 C CA . GLY A 1 97 ? -10.424 -2.798 -24.185 1.00 88.62 97 GLY A CA 1
ATOM 757 C C . GLY A 1 97 ? -9.564 -3.200 -22.984 1.00 88.62 97 GLY A C 1
ATOM 758 O O . GLY A 1 97 ? -9.487 -2.414 -22.036 1.00 88.62 97 GLY A O 1
ATOM 759 N N . GLY A 1 98 ? -8.893 -4.354 -23.041 1.00 90.56 98 GLY A N 1
ATOM 760 C CA . GLY A 1 98 ? -7.883 -4.812 -22.086 1.00 90.56 98 GLY A CA 1
ATOM 761 C C . GLY A 1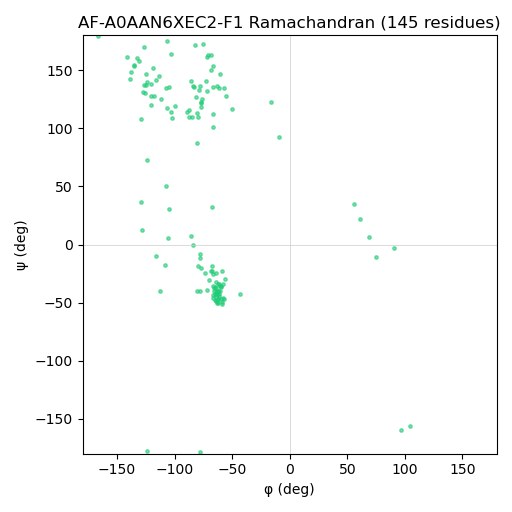 98 ? -6.512 -4.149 -22.279 1.00 90.56 98 GLY A C 1
ATOM 762 O O . GLY A 1 98 ? -6.330 -3.285 -23.139 1.00 90.56 98 GLY A O 1
ATOM 763 N N . TYR A 1 99 ? -5.533 -4.551 -21.464 1.00 90.31 99 TYR A N 1
ATOM 764 C CA . TYR A 1 99 ? -4.164 -4.026 -21.496 1.00 90.31 99 TYR A CA 1
ATOM 765 C C . TYR A 1 99 ? -3.139 -5.149 -21.653 1.00 90.31 99 TYR A C 1
ATOM 767 O O . TYR A 1 99 ? -3.218 -6.167 -20.971 1.00 90.31 99 TYR A O 1
ATOM 775 N N . GLU A 1 100 ? -2.141 -4.920 -22.501 1.00 91.94 100 GLU A N 1
ATOM 776 C CA . GLU A 1 100 ? -1.059 -5.856 -22.807 1.00 91.94 100 GLU A CA 1
ATOM 777 C C . GLU A 1 100 ? 0.305 -5.160 -22.743 1.00 91.94 100 GLU A C 1
ATOM 779 O O . GLU A 1 100 ? 0.415 -3.932 -22.818 1.00 91.94 100 GLU A O 1
ATOM 784 N N . LEU A 1 101 ? 1.366 -5.957 -22.602 1.00 92.81 101 LEU A N 1
ATOM 785 C CA . LEU A 1 101 ? 2.742 -5.474 -22.678 1.00 92.81 101 LEU A CA 1
ATOM 786 C C . LEU A 1 101 ? 3.218 -5.479 -24.128 1.00 92.81 101 LEU A C 1
ATOM 788 O O . LEU A 1 101 ? 3.365 -6.533 -24.738 1.00 92.81 101 LEU A O 1
ATOM 792 N N . GLY A 1 102 ? 3.498 -4.293 -24.653 1.00 92.69 102 GLY A N 1
ATOM 793 C CA . GLY A 1 102 ? 4.074 -4.084 -25.973 1.00 92.69 102 GLY A CA 1
ATOM 794 C C . GLY A 1 102 ? 5.547 -3.657 -25.936 1.00 92.69 102 GLY A C 1
ATOM 795 O O . GLY A 1 102 ? 6.111 -3.403 -24.864 1.00 92.69 102 GLY A O 1
ATOM 796 N N . PRO A 1 103 ? 6.180 -3.540 -27.116 1.00 94.75 103 PRO A N 1
ATOM 797 C CA . PRO A 1 103 ? 7.551 -3.058 -27.251 1.00 94.75 103 PRO A CA 1
ATOM 798 C C . PRO A 1 103 ? 7.725 -1.627 -26.722 1.00 94.75 103 PRO A C 1
ATOM 800 O O . PRO A 1 103 ? 6.844 -0.772 -26.856 1.00 94.75 103 PRO A O 1
ATOM 803 N N . LEU A 1 104 ? 8.902 -1.347 -26.163 1.00 94.19 104 LEU A N 1
ATOM 804 C CA . LEU A 1 104 ? 9.347 0.004 -25.840 1.00 94.19 104 LEU A CA 1
ATOM 805 C C . LEU A 1 104 ? 9.696 0.767 -27.133 1.00 94.19 104 LEU A C 1
ATOM 807 O O . LEU A 1 104 ? 10.447 0.247 -27.967 1.00 94.19 104 LEU A O 1
ATOM 811 N N . PRO A 1 105 ? 9.204 2.009 -27.313 1.00 91.56 105 PRO A N 1
ATOM 812 C CA . PRO A 1 105 ? 9.513 2.826 -28.486 1.00 91.56 105 PRO A CA 1
ATOM 813 C C . PRO A 1 105 ? 11.024 3.007 -28.689 1.00 91.56 105 PRO A C 1
ATOM 815 O O . PRO A 1 105 ? 11.732 3.398 -27.766 1.00 91.56 105 PRO A O 1
ATOM 818 N N . GLY A 1 106 ? 11.521 2.713 -29.895 1.00 90.25 106 GLY A N 1
ATOM 819 C CA . GLY A 1 106 ? 12.935 2.878 -30.266 1.00 90.25 106 GLY A CA 1
ATOM 820 C C . GLY A 1 106 ? 13.908 1.829 -29.708 1.00 90.25 106 GLY A C 1
ATOM 821 O O . GLY A 1 106 ? 15.044 1.775 -30.173 1.00 90.25 106 GLY A O 1
ATOM 822 N N . ILE A 1 107 ? 13.473 0.977 -28.772 1.00 93.44 107 ILE A N 1
ATOM 823 C CA . ILE A 1 107 ? 14.312 -0.038 -28.107 1.00 93.44 107 ILE A CA 1
ATOM 824 C C . ILE A 1 107 ? 13.886 -1.464 -28.501 1.00 93.44 107 ILE A C 1
ATOM 826 O O . ILE A 1 107 ? 14.745 -2.301 -28.759 1.00 93.44 107 ILE A O 1
ATOM 830 N N . GLY A 1 108 ? 12.578 -1.739 -28.604 1.00 92.94 108 GLY A N 1
ATOM 831 C CA . GLY A 1 108 ? 12.026 -3.075 -28.886 1.00 92.94 108 GLY A CA 1
ATOM 832 C C . GLY A 1 108 ? 11.416 -3.749 -27.649 1.00 92.94 108 GLY A C 1
ATOM 833 O O . GLY A 1 108 ? 10.993 -3.067 -26.718 1.00 92.94 108 GLY A O 1
ATOM 834 N N . GLY A 1 109 ? 11.339 -5.081 -27.636 1.00 93.62 109 GLY A N 1
ATOM 835 C CA . GLY A 1 109 ? 10.743 -5.862 -26.540 1.00 93.62 109 GLY A CA 1
ATOM 836 C C . GLY A 1 109 ? 9.282 -6.268 -26.796 1.00 93.62 109 GLY A C 1
ATOM 837 O O . GLY A 1 109 ? 8.855 -6.268 -27.952 1.00 93.62 109 GLY A O 1
ATOM 838 N N . PRO A 1 110 ? 8.495 -6.601 -25.753 1.00 95.44 110 PRO A N 1
ATOM 839 C CA . PRO A 1 110 ? 8.831 -6.567 -24.322 1.00 95.44 110 PRO A CA 1
ATOM 840 C C . PRO A 1 110 ? 9.904 -7.598 -23.925 1.00 95.44 110 PRO A C 1
ATOM 842 O O . PRO A 1 110 ? 10.046 -8.626 -24.580 1.00 95.44 110 PRO A O 1
ATOM 845 N N . PHE A 1 111 ? 10.655 -7.334 -22.854 1.00 96.25 111 PHE A N 1
ATOM 846 C CA . PHE A 1 111 ? 11.805 -8.146 -22.431 1.00 96.25 111 PHE A CA 1
ATOM 847 C C . PHE A 1 111 ? 11.510 -8.963 -21.173 1.00 96.25 111 PHE A C 1
ATOM 849 O O . PHE A 1 111 ? 11.001 -8.426 -20.190 1.00 96.25 111 PHE A O 1
ATOM 856 N N . ASP A 1 112 ? 11.886 -10.240 -21.179 1.00 94.81 112 ASP A N 1
ATOM 857 C CA . ASP A 1 112 ? 11.723 -11.141 -20.029 1.00 94.81 112 ASP A CA 1
ATOM 858 C C . ASP A 1 112 ? 12.770 -10.908 -18.925 1.00 94.81 112 ASP A C 1
ATOM 860 O O . ASP A 1 112 ? 12.558 -11.277 -17.773 1.00 94.81 112 ASP A O 1
ATOM 864 N N . THR A 1 113 ? 13.902 -10.277 -19.253 1.00 94.75 113 THR A N 1
ATOM 865 C CA . THR A 1 113 ? 14.987 -10.010 -18.301 1.00 94.75 113 THR A CA 1
ATOM 866 C C . THR A 1 113 ? 15.518 -8.586 -18.430 1.00 94.75 113 THR A C 1
ATOM 868 O O . THR A 1 113 ? 15.469 -7.968 -19.497 1.00 94.75 113 THR A O 1
ATOM 871 N N . ALA A 1 114 ? 16.083 -8.070 -17.336 1.00 93.81 114 ALA A N 1
ATOM 872 C CA . ALA A 1 114 ? 16.779 -6.785 -17.347 1.00 93.81 114 ALA A CA 1
ATOM 873 C C . ALA A 1 114 ? 18.001 -6.797 -18.284 1.00 93.81 114 ALA A C 1
ATOM 875 O O . ALA A 1 114 ? 18.2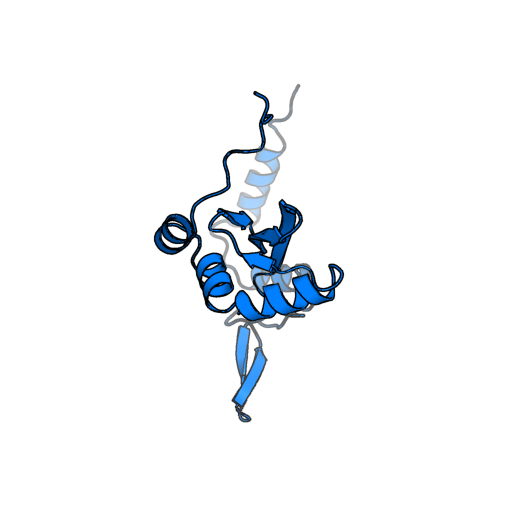77 -5.787 -18.922 1.00 93.81 114 ALA A O 1
ATOM 876 N N . ALA A 1 115 ? 18.696 -7.934 -18.409 1.00 95.62 115 ALA A N 1
ATOM 877 C CA . ALA A 1 115 ? 19.854 -8.079 -19.293 1.00 95.62 115 ALA A CA 1
ATOM 878 C C . ALA A 1 115 ? 19.477 -7.860 -20.767 1.00 95.62 115 ALA A C 1
ATOM 880 O O . ALA A 1 115 ? 20.059 -6.995 -21.415 1.00 95.62 115 ALA A O 1
ATOM 881 N N . ALA A 1 116 ? 18.434 -8.541 -21.257 1.00 95.75 116 ALA A N 1
ATOM 882 C CA . ALA A 1 116 ? 17.963 -8.378 -22.634 1.00 95.75 116 ALA A CA 1
ATOM 883 C C . ALA A 1 116 ? 17.510 -6.936 -22.927 1.00 95.75 116 ALA A C 1
ATOM 885 O O . ALA A 1 116 ? 17.744 -6.406 -24.013 1.00 95.75 116 ALA A O 1
ATOM 886 N N . PHE A 1 117 ? 16.900 -6.273 -21.938 1.00 95.25 117 PHE A N 1
ATOM 887 C CA . PHE A 1 117 ? 16.577 -4.853 -22.039 1.00 95.25 117 PHE A CA 1
ATOM 888 C C . PHE A 1 117 ? 17.835 -3.980 -22.162 1.00 95.25 117 PHE A C 1
ATOM 890 O O . PHE A 1 117 ? 17.900 -3.141 -23.061 1.00 95.25 117 PHE A O 1
ATOM 897 N N . PHE A 1 118 ? 18.831 -4.161 -21.288 1.00 94.19 118 PHE A N 1
ATOM 898 C CA . PHE A 1 118 ? 20.055 -3.357 -21.322 1.00 94.19 118 PHE A CA 1
ATOM 899 C C . PHE A 1 118 ? 20.868 -3.583 -22.598 1.00 94.19 118 PHE A C 1
ATOM 901 O O . PHE A 1 118 ? 21.390 -2.615 -23.142 1.00 94.19 118 PHE A O 1
ATOM 908 N N . GLU A 1 119 ? 20.920 -4.808 -23.121 1.00 93.50 119 GLU A N 1
ATOM 909 C CA . GLU A 1 119 ? 21.538 -5.113 -24.417 1.00 93.50 119 GLU A CA 1
ATOM 910 C C . GLU A 1 119 ? 20.827 -4.386 -25.569 1.00 93.50 119 GLU A C 1
ATOM 912 O O . GLU A 1 119 ? 21.468 -3.736 -26.399 1.00 93.50 119 GLU A O 1
ATOM 917 N N . ALA A 1 120 ? 19.492 -4.434 -25.607 1.00 93.88 120 ALA A N 1
ATOM 918 C CA . ALA A 1 120 ? 18.712 -3.730 -26.622 1.00 93.88 120 ALA A CA 1
ATOM 919 C C . ALA A 1 120 ? 18.866 -2.204 -26.516 1.00 93.88 120 ALA A C 1
ATOM 921 O O . ALA A 1 120 ? 19.004 -1.523 -27.531 1.00 93.88 120 ALA A O 1
ATOM 922 N N . TRP A 1 121 ? 18.880 -1.663 -25.297 1.00 92.94 121 TRP A N 1
ATOM 923 C CA . TRP A 1 121 ? 19.095 -0.241 -25.041 1.00 92.94 121 TRP A CA 1
ATOM 924 C C . TRP A 1 121 ? 20.503 0.202 -25.454 1.00 92.94 121 TRP A C 1
ATOM 926 O O . TRP A 1 121 ? 20.635 1.173 -26.198 1.00 92.94 121 TRP A O 1
ATOM 936 N N . ALA A 1 122 ? 21.545 -0.534 -25.056 1.00 89.75 122 ALA A N 1
ATOM 937 C CA . ALA A 1 122 ? 22.938 -0.205 -25.362 1.00 89.75 122 ALA A CA 1
ATOM 938 C C . ALA A 1 122 ? 23.203 -0.149 -26.874 1.00 89.75 122 ALA A C 1
ATOM 940 O O . ALA A 1 122 ? 23.908 0.742 -27.336 1.00 89.75 122 ALA A O 1
ATOM 941 N N . ASN A 1 123 ? 22.556 -1.020 -27.655 1.00 86.38 123 ASN A N 1
ATOM 942 C CA . ASN A 1 123 ? 22.629 -1.004 -29.120 1.00 86.38 123 ASN A CA 1
ATOM 943 C C . ASN A 1 123 ? 21.964 0.218 -29.779 1.00 86.38 123 ASN A C 1
ATOM 945 O O . ASN A 1 123 ? 22.191 0.488 -30.959 1.00 86.38 123 ASN A O 1
ATOM 949 N N . LYS A 1 124 ? 21.079 0.927 -29.072 1.00 84.19 124 LYS A N 1
ATOM 950 C CA . LYS A 1 124 ? 20.289 2.046 -29.619 1.00 84.19 124 LYS A CA 1
ATOM 951 C C . LYS A 1 124 ? 20.739 3.405 -29.096 1.00 84.19 124 LYS A C 1
ATOM 953 O O . LYS A 1 124 ? 20.404 4.431 -29.689 1.00 84.19 124 LYS A O 1
ATOM 958 N N . VAL A 1 125 ? 21.490 3.426 -28.002 1.00 83.69 125 VAL A N 1
ATOM 959 C CA . VAL A 1 125 ? 22.011 4.649 -27.396 1.00 83.69 125 VAL A CA 1
ATOM 960 C C . VAL A 1 125 ? 23.221 5.139 -28.169 1.00 83.69 125 VAL A C 1
ATOM 962 O O . VAL A 1 125 ? 24.155 4.396 -28.447 1.00 83.69 125 VAL A O 1
ATOM 965 N N . LYS A 1 126 ? 23.231 6.438 -28.469 1.00 77.38 126 LYS A N 1
ATOM 966 C CA . LYS A 1 126 ? 24.442 7.125 -28.909 1.00 77.38 126 LYS A CA 1
ATOM 967 C C . LYS A 1 126 ? 25.182 7.614 -27.675 1.00 77.38 126 LYS A C 1
ATOM 969 O O . LYS A 1 126 ? 24.720 8.536 -27.001 1.00 77.38 126 LYS A O 1
ATOM 974 N N . PHE A 1 127 ? 26.314 6.997 -27.374 1.00 75.94 127 PHE A N 1
ATOM 975 C CA . PHE A 1 127 ? 27.192 7.503 -26.331 1.00 75.94 127 PHE A CA 1
ATOM 976 C C . PHE A 1 127 ? 27.899 8.769 -26.821 1.00 75.94 127 PHE A C 1
ATOM 978 O O . PHE A 1 127 ? 28.279 8.881 -27.983 1.00 75.94 127 PHE A O 1
ATOM 985 N N . LYS A 1 128 ? 28.051 9.750 -25.923 1.00 76.12 128 LYS A N 1
ATOM 986 C CA . LYS A 1 128 ? 28.771 11.004 -26.208 1.00 76.12 128 LYS A CA 1
ATOM 987 C C . LYS A 1 128 ? 30.262 10.765 -26.492 1.00 76.12 128 LYS A C 1
ATOM 989 O O . LYS A 1 128 ? 30.904 11.599 -27.120 1.00 76.12 128 LYS A O 1
ATOM 994 N N . TRP A 1 129 ? 30.801 9.661 -25.987 1.00 78.25 129 TRP A N 1
ATOM 995 C CA . TRP A 1 129 ? 32.217 9.326 -25.998 1.00 78.25 129 TRP A CA 1
ATOM 996 C C . TRP A 1 129 ? 32.427 8.070 -26.839 1.00 78.25 129 TRP A C 1
ATOM 998 O O . TRP A 1 129 ? 31.599 7.162 -26.777 1.00 78.25 129 TRP A O 1
ATOM 1008 N N . ASP A 1 130 ? 33.517 8.030 -27.600 1.00 80.25 130 ASP A N 1
ATOM 1009 C CA . ASP A 1 130 ? 33.939 6.831 -28.325 1.00 80.25 130 ASP A CA 1
ATOM 1010 C C . ASP A 1 130 ? 34.468 5.741 -27.377 1.00 80.25 130 ASP A C 1
ATOM 1012 O O . ASP A 1 130 ? 34.800 5.995 -26.212 1.00 80.25 130 ASP A O 1
ATOM 1016 N N . ASP A 1 131 ? 34.550 4.514 -27.893 1.00 75.94 131 ASP A N 1
ATOM 1017 C CA . ASP A 1 131 ? 34.986 3.337 -27.137 1.00 75.94 131 ASP A CA 1
ATOM 1018 C C . ASP A 1 131 ? 36.391 3.512 -26.543 1.00 75.94 131 ASP A C 1
ATOM 1020 O O . ASP A 1 131 ? 36.661 3.061 -25.427 1.00 75.94 131 ASP A O 1
ATOM 1024 N N . GLU A 1 132 ? 37.283 4.220 -27.242 1.00 81.00 132 GLU A N 1
ATOM 1025 C CA . GLU A 1 132 ? 38.642 4.493 -26.770 1.00 81.00 132 GLU A CA 1
ATOM 1026 C C . GLU A 1 132 ? 38.633 5.417 -25.545 1.00 81.00 132 GLU A C 1
ATOM 1028 O O . GLU A 1 132 ? 39.338 5.197 -24.554 1.00 81.00 132 GLU A O 1
ATOM 1033 N N . THR A 1 133 ? 37.807 6.458 -25.572 1.00 81.38 133 THR A N 1
ATOM 1034 C CA . THR A 1 133 ? 37.679 7.416 -24.477 1.00 81.38 133 THR A CA 1
ATOM 1035 C C . THR A 1 133 ? 36.960 6.800 -23.285 1.00 81.38 133 THR A C 1
ATOM 1037 O O . THR A 1 133 ? 37.404 6.995 -22.150 1.00 81.38 133 THR A O 1
ATOM 1040 N N . ILE A 1 134 ? 35.930 5.983 -23.518 1.00 77.31 134 ILE A N 1
ATOM 1041 C CA . ILE A 1 134 ? 35.296 5.171 -22.469 1.00 77.31 134 ILE A CA 1
ATOM 1042 C C . ILE A 1 134 ? 36.328 4.223 -21.842 1.00 77.31 134 ILE A C 1
ATOM 1044 O O . ILE A 1 134 ? 36.454 4.178 -20.615 1.00 77.31 134 ILE A O 1
ATOM 1048 N N . GLY A 1 135 ? 37.126 3.532 -22.662 1.00 79.00 135 GLY A N 1
ATOM 1049 C CA . GLY A 1 135 ? 38.201 2.648 -22.211 1.00 79.00 135 GLY A CA 1
ATOM 1050 C C . GLY A 1 135 ? 39.219 3.365 -21.321 1.00 79.00 135 GLY A C 1
ATOM 1051 O O . GLY A 1 135 ? 39.520 2.893 -20.222 1.00 79.00 135 GLY A O 1
ATOM 1052 N N . ARG A 1 136 ? 39.679 4.556 -21.729 1.00 80.81 136 ARG A N 1
ATOM 1053 C CA . ARG A 1 136 ? 40.590 5.395 -20.929 1.00 80.81 136 ARG A CA 1
ATOM 1054 C C . ARG A 1 136 ? 39.971 5.836 -19.600 1.00 80.81 136 ARG A C 1
ATOM 1056 O O . ARG A 1 136 ? 40.666 5.834 -18.585 1.00 80.81 136 ARG A O 1
ATOM 1063 N N . ILE A 1 137 ? 38.686 6.196 -19.573 1.00 79.19 137 ILE A N 1
ATOM 1064 C CA . ILE A 1 137 ? 37.985 6.595 -18.339 1.00 79.19 137 ILE A CA 1
ATOM 1065 C C . ILE A 1 137 ? 37.864 5.407 -17.372 1.00 79.19 137 ILE A C 1
ATOM 1067 O O . ILE A 1 137 ? 38.191 5.546 -16.193 1.00 79.19 137 ILE A O 1
ATOM 1071 N N . ILE A 1 138 ? 37.462 4.228 -17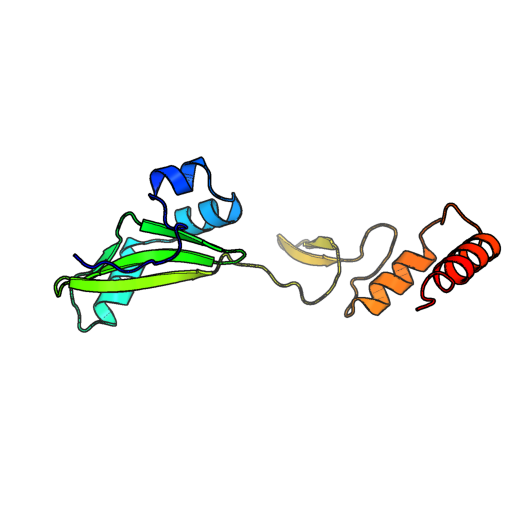.861 1.00 78.31 138 ILE A N 1
ATOM 1072 C CA . ILE A 1 138 ? 37.326 3.012 -17.039 1.00 78.31 138 ILE A CA 1
ATOM 1073 C C . ILE A 1 138 ? 38.688 2.577 -16.474 1.00 78.31 138 ILE A C 1
ATOM 1075 O O . ILE A 1 138 ? 38.784 2.204 -15.302 1.00 78.31 138 ILE A O 1
ATOM 1079 N N . GLN A 1 139 ? 39.756 2.661 -17.274 1.00 74.88 139 GLN A N 1
ATOM 1080 C CA . GLN A 1 139 ? 41.120 2.353 -16.830 1.00 74.88 139 GLN A CA 1
ATOM 1081 C C . GLN A 1 139 ? 41.627 3.348 -15.777 1.00 74.88 139 GLN A C 1
ATOM 1083 O O . GLN A 1 139 ? 42.224 2.930 -14.785 1.00 74.88 139 GLN A O 1
ATOM 1088 N N . ARG A 1 140 ? 41.334 4.647 -15.935 1.00 63.50 140 ARG A N 1
ATOM 1089 C CA . ARG A 1 140 ? 41.674 5.680 -14.940 1.00 63.50 140 ARG A CA 1
ATOM 1090 C C . ARG A 1 140 ? 40.915 5.500 -13.622 1.00 63.50 140 ARG A C 1
ATOM 1092 O O . ARG A 1 140 ? 41.508 5.669 -12.562 1.00 63.50 140 ARG A O 1
ATOM 1099 N N . GLY A 1 141 ? 39.646 5.088 -13.664 1.00 56.78 141 GLY A N 1
ATOM 1100 C CA . GLY A 1 141 ? 38.839 4.820 -12.464 1.00 56.78 141 GLY A CA 1
ATOM 1101 C C . GLY A 1 141 ? 39.297 3.603 -11.644 1.00 56.78 141 GLY A C 1
ATOM 1102 O O . GLY A 1 141 ? 39.045 3.537 -10.443 1.00 56.78 141 GLY A O 1
ATOM 1103 N N . ARG A 1 142 ? 40.019 2.653 -12.255 1.00 55.16 142 ARG A N 1
ATOM 1104 C CA . ARG A 1 142 ? 40.633 1.511 -11.550 1.00 55.16 142 ARG A CA 1
ATOM 1105 C C . ARG A 1 142 ? 41.927 1.867 -10.800 1.00 55.16 142 ARG A C 1
ATOM 1107 O O . ARG A 1 142 ? 42.388 1.053 -10.006 1.00 55.16 142 ARG A O 1
ATOM 1114 N N . PHE A 1 143 ? 42.466 3.077 -10.977 1.00 49.59 143 PHE A N 1
ATOM 1115 C CA . PHE A 1 143 ? 43.734 3.537 -10.390 1.00 49.59 143 PHE A CA 1
ATOM 1116 C C . PHE A 1 143 ? 43.576 4.521 -9.206 1.00 49.59 143 PHE A C 1
ATOM 1118 O O . PHE A 1 143 ? 44.450 5.347 -8.965 1.00 49.59 143 PHE A O 1
ATOM 1125 N N . GLN A 1 144 ? 42.491 4.422 -8.425 1.00 51.09 144 GLN A N 1
ATOM 1126 C CA . GLN A 1 144 ? 42.346 5.123 -7.129 1.00 51.09 144 GLN A CA 1
ATOM 1127 C C . GLN A 1 144 ? 41.925 4.198 -5.968 1.00 51.09 144 GLN A C 1
ATOM 1129 O O . GLN A 1 144 ? 41.187 4.587 -5.068 1.00 51.09 144 GLN A O 1
ATOM 1134 N N . ARG A 1 145 ? 42.417 2.954 -5.951 1.00 48.19 145 ARG A N 1
ATOM 1135 C CA . ARG A 1 145 ? 42.500 2.154 -4.715 1.00 48.19 145 ARG A CA 1
ATOM 1136 C C . ARG A 1 145 ? 43.942 1.710 -4.488 1.00 48.19 145 ARG A C 1
ATOM 1138 O O . ARG A 1 145 ? 44.276 0.545 -4.670 1.00 48.19 145 ARG A O 1
ATOM 1145 N N . SER A 1 146 ? 44.796 2.647 -4.092 1.00 42.72 146 SER A N 1
ATOM 1146 C CA . SER A 1 146 ? 46.024 2.329 -3.365 1.00 42.72 146 SER A CA 1
ATOM 1147 C C . SER A 1 146 ? 45.829 2.751 -1.911 1.00 42.72 146 SER A C 1
ATOM 1149 O O . SER A 1 146 ? 45.568 3.924 -1.668 1.00 42.72 146 SER A O 1
ATOM 1151 N N . ARG A 1 147 ? 45.881 1.729 -1.048 1.00 43.09 147 ARG A N 1
ATOM 1152 C CA . ARG A 1 147 ? 46.066 1.683 0.414 1.00 43.09 147 ARG A CA 1
ATOM 1153 C C . ARG A 1 147 ? 46.083 2.997 1.187 1.00 43.09 147 ARG A C 1
ATOM 1155 O O . ARG A 1 147 ? 46.957 3.835 0.888 1.00 43.09 147 ARG A O 1
#

Organism: NCBI:txid2587418

Solvent-accessible surface area (backbone atoms only — not comparable to full-atom values): 8889 Å² total; per-residue (Å²): 137,88,82,80,94,67,80,91,63,67,37,46,52,67,58,37,67,75,72,44,57,72,62,49,38,51,41,57,74,70,50,60,60,69,61,50,28,52,54,50,12,62,74,51,82,63,37,55,49,44,76,53,57,45,28,37,73,55,101,50,33,34,35,36,35,32,38,32,76,87,71,50,72,50,76,49,75,43,70,39,85,72,88,78,69,87,48,57,48,32,85,38,75,45,96,89,71,50,77,45,75,32,46,33,87,93,52,45,63,49,22,83,43,72,65,62,43,51,54,39,41,59,77,62,56,82,69,96,60,56,73,69,56,51,51,51,51,58,56,56,67,69,71,75,80,78,132

Nearest PDB structures (foldseek):
  1o7l-assembly1_B  TM=5.880E-01  e=2.897E-01  Escherichia coli
  8a8o-assembly1_C  TM=7.022E-01  e=7.754E-01  Methanothermococcus thermolithotrophicus DSM 2095
  1h9s-assembly1_B  TM=5.833E-01  e=4.456E-01  Escherichia coli
  6iei-assembly1_A-2  TM=5.318E-01  e=3.841E+00  Borreliella burgdorferi B31
  4kl6-assembly2_C  TM=2.251E-01  e=2.824E+00  Nostoc punctiforme PCC 73102

Sequence (147 aa):
MPADSASSSWTTVDDFLQSGDSRAVRCFQRTQWDQLCLVASNANCHLECTALDQVTSGLNNVVRLLEFSDQSRWAARVQITSIRLPKIGKIVRNREGGYELGPLPGIGGPFDTAAAFFEAWANKVKFKWDDETIGRIIQRGRFQRSR

Foldseek 3Di:
DDDDDDDPFKDFQVCCCVPNDPLLNVQVVPDPVVVVQVVVCVVVVNFRKDFDRIWGDDPFWIWTWIATPVRDIDIDIDGSDDPDDQFQADWDQDPVRDTDGFADPQQGDRHNDPVSSVVSVVVRDDDPDDPVVVVVVVVVVVPPPDD

Secondary structure (DSSP, 8-state):
-------S--B-HHHHHHHS-HHHHHHHHHS-HHHHHHHHHHHTTT--EEEEEEEEEETTEEEEEEEETTS-EEEEEEE------SSBSEEEE-TTS-EEEEPBTTTB--BSSHHHHHHHHHTT---SS-HHHHHHHHHHHTT----